Protein AF-A0A3E1P0K5-F1 (afdb_monomer)

Sequence (88 aa):
MTDVIVIYGHEYMYTTFTIIAMNQNQHAAIPETAATKKVHRCPHCKSGTLEDRVPRGFIVKYLLGVFPLRRYICYKCFKKSYIWYKGE

Radius of gyration: 26.03 Å; Cα contacts (8 Å, |Δi|>4): 77; chains: 1; bounding box: 56×48×53 Å

Nearest PDB structures (foldseek):
  4rxj-assembly1_A-2  TM=4.532E-01  e=9.747E+00  Homo sapiens

pLDDT: mean 71.58, std 15.46, range [45.28, 91.56]

Organism: NCBI:txid2291814

Structure (mmCIF, N/CA/C/O backbone):
data_AF-A0A3E1P0K5-F1
#
_entry.id   AF-A0A3E1P0K5-F1
#
loop_
_atom_site.group_PDB
_atom_site.id
_atom_site.type_symbol
_atom_site.label_atom_id
_atom_site.label_alt_id
_atom_site.label_comp_id
_atom_site.label_asym_id
_atom_site.label_entity_id
_atom_site.label_seq_id
_atom_site.pdbx_PDB_ins_code
_atom_site.Cartn_x
_atom_site.Cartn_y
_atom_site.Cartn_z
_atom_site.occupancy
_atom_site.B_iso_or_equiv
_atom_site.auth_seq_id
_atom_site.auth_comp_id
_atom_site.auth_asym_id
_atom_site.auth_atom_id
_atom_site.pdbx_PDB_model_num
ATOM 1 N N . MET A 1 1 ? 37.512 -31.332 38.537 1.00 50.88 1 MET A N 1
ATOM 2 C CA . MET A 1 1 ? 36.625 -30.465 39.335 1.00 50.88 1 MET A CA 1
ATOM 3 C C . MET A 1 1 ? 35.453 -30.137 38.428 1.00 50.88 1 MET A C 1
ATOM 5 O O . MET A 1 1 ? 35.642 -29.414 37.462 1.00 50.88 1 MET A O 1
ATOM 9 N N . THR A 1 2 ? 34.346 -30.856 38.587 1.00 48.94 2 THR A N 1
ATOM 10 C CA . THR A 1 2 ? 33.144 -30.775 37.744 1.00 48.94 2 THR A CA 1
ATOM 11 C C . THR A 1 2 ? 32.067 -30.059 38.543 1.00 48.94 2 THR A C 1
ATOM 13 O O . THR A 1 2 ? 31.696 -30.554 39.605 1.00 48.94 2 THR A O 1
ATOM 16 N N . ASP A 1 3 ? 31.574 -28.927 38.057 1.00 49.78 3 ASP A N 1
ATOM 17 C CA . ASP A 1 3 ? 30.429 -28.250 38.663 1.00 49.78 3 ASP A CA 1
ATOM 18 C C . ASP A 1 3 ? 29.124 -28.800 38.071 1.00 49.78 3 ASP A C 1
ATOM 20 O O . ASP A 1 3 ? 29.004 -28.973 36.858 1.00 49.78 3 ASP A O 1
ATOM 24 N N . VAL A 1 4 ? 28.152 -29.104 38.937 1.00 51.12 4 VAL A N 1
ATOM 25 C CA . VAL A 1 4 ? 26.827 -29.627 38.566 1.00 51.12 4 VAL A CA 1
ATOM 26 C C . VAL A 1 4 ? 25.812 -28.498 38.711 1.00 51.12 4 VAL A C 1
ATOM 28 O O . VAL A 1 4 ? 25.586 -28.019 39.821 1.00 51.12 4 VAL A O 1
ATOM 31 N N . ILE A 1 5 ? 25.179 -28.078 37.613 1.00 60.91 5 ILE A N 1
ATOM 32 C CA . ILE A 1 5 ? 24.066 -27.118 37.649 1.00 60.91 5 ILE A CA 1
ATOM 33 C C . ILE A 1 5 ? 22.803 -27.808 37.133 1.00 60.91 5 ILE A C 1
ATOM 35 O O . ILE A 1 5 ? 22.759 -28.286 36.002 1.00 60.91 5 ILE A O 1
ATOM 39 N N . VAL A 1 6 ? 21.770 -27.848 37.978 1.00 48.06 6 VAL A N 1
ATOM 40 C CA . VAL A 1 6 ? 20.467 -28.460 37.687 1.00 48.06 6 VAL A CA 1
ATOM 41 C C . VAL A 1 6 ? 19.509 -27.384 37.187 1.00 48.06 6 VAL A C 1
ATOM 43 O O . VAL A 1 6 ? 19.155 -26.475 37.936 1.00 48.06 6 VAL A O 1
ATOM 46 N N . ILE A 1 7 ? 19.048 -27.496 35.940 1.00 58.91 7 ILE A N 1
ATOM 47 C CA . ILE A 1 7 ? 17.965 -26.661 35.407 1.00 58.91 7 ILE A CA 1
ATOM 48 C C . ILE A 1 7 ? 16.931 -27.583 34.744 1.00 58.91 7 ILE A C 1
ATOM 50 O O . ILE A 1 7 ? 17.270 -28.343 33.843 1.00 58.91 7 ILE A O 1
ATOM 54 N N . TYR A 1 8 ? 15.679 -27.544 35.214 1.00 55.94 8 TYR A N 1
ATOM 55 C CA . TYR A 1 8 ? 14.525 -28.271 34.650 1.00 55.94 8 TYR A CA 1
ATOM 56 C C . TYR A 1 8 ? 14.708 -29.792 34.426 1.00 55.94 8 TYR A C 1
ATOM 58 O O . TYR A 1 8 ? 14.293 -30.329 33.403 1.00 55.94 8 TYR A O 1
ATOM 66 N N . GLY A 1 9 ? 15.262 -30.504 35.414 1.00 53.47 9 GLY A N 1
ATOM 67 C CA . GLY A 1 9 ? 15.024 -31.946 35.594 1.00 53.47 9 GLY A CA 1
ATOM 68 C C . GLY A 1 9 ? 15.678 -32.910 34.598 1.00 53.47 9 GLY A C 1
ATOM 69 O O . GLY A 1 9 ? 15.233 -34.050 34.507 1.00 53.47 9 GLY A O 1
ATOM 70 N N . HIS A 1 10 ? 16.719 -32.503 33.872 1.00 47.00 10 HIS A N 1
ATOM 71 C CA . HIS A 1 10 ? 17.448 -33.407 32.983 1.00 47.00 10 HIS A CA 1
ATOM 72 C C . HIS A 1 10 ? 18.961 -33.205 33.158 1.00 47.00 10 HIS A C 1
ATOM 74 O O . HIS A 1 10 ? 19.457 -32.080 33.073 1.00 47.00 10 HIS A O 1
ATOM 80 N N . GLU A 1 11 ? 19.682 -34.281 33.482 1.00 48.06 11 GLU A N 1
ATOM 81 C CA . GLU A 1 11 ? 21.132 -34.264 33.703 1.00 48.06 11 GLU A CA 1
ATOM 82 C C . GLU A 1 11 ? 21.861 -34.149 32.360 1.00 48.06 11 GLU A C 1
ATOM 84 O O . GLU A 1 11 ? 21.710 -35.001 31.484 1.00 48.06 11 GLU A O 1
ATOM 89 N N . TYR A 1 12 ? 22.668 -33.102 32.188 1.00 54.75 12 TYR A N 1
ATOM 90 C CA . TYR A 1 12 ? 23.493 -32.923 30.994 1.00 54.75 12 TYR A CA 1
ATOM 91 C C . TYR A 1 12 ? 24.966 -32.805 31.397 1.00 54.75 12 TYR A C 1
ATOM 93 O O . TYR A 1 12 ? 25.368 -31.833 32.035 1.00 54.75 12 TYR A O 1
ATOM 101 N N . MET A 1 13 ? 25.784 -33.789 31.009 1.00 45.28 13 MET A N 1
ATOM 102 C CA . MET A 1 13 ? 27.242 -33.714 31.137 1.00 45.28 13 MET A CA 1
ATOM 103 C C . MET A 1 13 ? 27.798 -32.875 29.981 1.00 45.28 13 MET A C 1
ATOM 105 O O . MET A 1 13 ? 27.786 -33.330 28.839 1.00 45.28 13 MET A O 1
ATOM 109 N N . TYR A 1 14 ? 28.289 -31.662 30.244 1.00 57.12 14 TYR A N 1
ATOM 110 C CA . TYR A 1 14 ? 28.964 -30.846 29.229 1.00 57.12 14 TYR A CA 1
ATOM 111 C C . TYR A 1 14 ? 30.424 -30.601 29.620 1.00 57.12 14 TYR A C 1
ATOM 113 O O . TYR A 1 14 ? 30.737 -30.235 30.751 1.00 57.12 14 TYR A O 1
ATOM 121 N N . THR A 1 15 ? 31.343 -30.839 28.685 1.00 55.38 15 THR A N 1
ATOM 122 C CA . THR A 1 15 ? 32.765 -30.525 28.857 1.00 55.38 15 THR A CA 1
ATOM 123 C C . THR A 1 15 ? 33.007 -29.071 28.448 1.00 55.38 15 THR A C 1
ATOM 125 O O . THR A 1 15 ? 32.321 -28.528 27.585 1.00 55.38 15 THR A O 1
ATOM 128 N N . THR A 1 16 ? 33.993 -28.405 29.047 1.00 53.94 16 THR A N 1
ATOM 129 C CA . THR A 1 16 ? 34.338 -26.992 28.778 1.00 53.94 16 THR A CA 1
ATOM 130 C C . THR A 1 16 ? 34.599 -26.668 27.298 1.00 53.94 16 THR A C 1
ATOM 132 O O . THR A 1 16 ? 34.518 -25.505 26.907 1.00 53.94 16 THR A O 1
ATOM 135 N N . PHE A 1 17 ? 34.829 -27.678 26.452 1.00 51.47 17 PHE A N 1
ATOM 136 C CA . PHE A 1 17 ? 34.988 -27.525 25.006 1.00 51.47 17 PHE A CA 1
ATOM 137 C C . PHE A 1 17 ? 33.730 -27.002 24.289 1.00 51.47 17 PHE A C 1
ATOM 139 O O . PHE A 1 17 ? 33.869 -26.298 23.292 1.00 51.47 17 PHE A O 1
ATOM 146 N N . THR A 1 18 ? 32.512 -27.265 24.780 1.00 51.47 18 THR A N 1
ATOM 147 C CA . THR A 1 18 ? 31.279 -26.824 24.093 1.00 51.47 18 THR A CA 1
ATOM 148 C C . THR A 1 18 ? 30.910 -25.355 24.328 1.00 51.47 18 THR A C 1
ATOM 150 O O . THR A 1 18 ? 30.153 -24.796 23.538 1.00 51.47 18 THR A O 1
ATOM 153 N N . ILE A 1 19 ? 31.457 -24.688 25.354 1.00 52.25 19 ILE A N 1
ATOM 154 C CA . ILE A 1 19 ? 31.163 -23.265 25.638 1.00 52.25 19 ILE A CA 1
ATOM 155 C C . ILE A 1 19 ? 31.805 -22.339 24.583 1.00 52.25 19 IL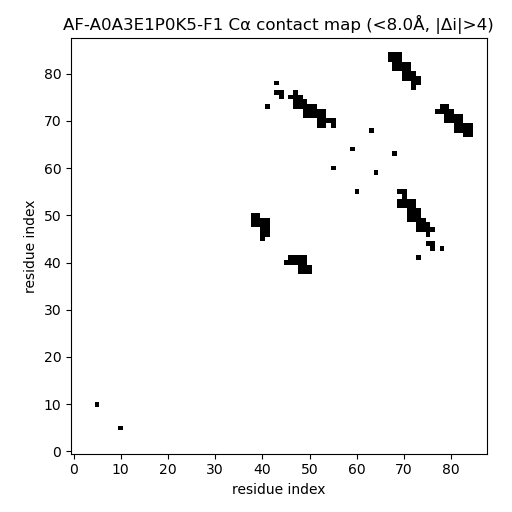E A C 1
ATOM 157 O O . ILE A 1 19 ? 31.237 -21.306 24.234 1.00 52.25 19 ILE A O 1
ATOM 161 N N . ILE A 1 20 ? 32.955 -22.724 24.012 1.00 54.34 20 ILE A N 1
ATOM 162 C CA . ILE A 1 20 ? 33.690 -21.906 23.025 1.00 54.34 20 ILE A CA 1
ATOM 163 C C . ILE A 1 20 ? 32.920 -21.794 21.688 1.00 54.34 20 ILE A C 1
ATOM 165 O O . ILE A 1 20 ? 33.146 -20.862 20.921 1.00 54.34 20 ILE A O 1
ATOM 169 N N . ALA A 1 21 ? 31.951 -22.678 21.423 1.00 53.59 21 ALA A N 1
ATOM 170 C CA . ALA A 1 21 ? 31.187 -22.692 20.174 1.00 53.59 21 ALA A CA 1
ATOM 171 C C . ALA A 1 21 ? 30.027 -21.672 20.101 1.00 53.59 21 ALA A C 1
ATOM 173 O O . ALA A 1 21 ? 29.425 -21.528 19.041 1.00 53.59 21 ALA A O 1
ATOM 174 N N . MET A 1 22 ? 29.688 -20.957 21.184 1.00 56.41 22 MET A N 1
ATOM 175 C CA . MET A 1 22 ? 28.510 -20.064 21.203 1.00 56.41 22 MET A CA 1
ATOM 176 C C . MET A 1 22 ? 28.797 -18.597 20.829 1.00 56.41 22 MET A C 1
ATOM 178 O O . MET A 1 22 ? 27.908 -17.755 20.933 1.00 56.41 22 MET A O 1
ATOM 182 N N . ASN A 1 23 ? 30.001 -18.268 20.347 1.00 66.44 23 ASN A N 1
ATOM 183 C CA . ASN A 1 23 ? 30.346 -16.912 19.898 1.00 66.44 23 ASN A CA 1
ATOM 184 C C . ASN A 1 23 ? 30.312 -16.770 18.367 1.00 66.44 23 ASN A C 1
ATOM 186 O O . ASN A 1 23 ? 31.341 -16.600 17.716 1.00 66.44 23 ASN A O 1
ATOM 190 N N . GLN A 1 24 ? 29.110 -16.808 17.790 1.00 61.53 24 GLN A N 1
ATOM 191 C CA . GLN A 1 24 ? 28.904 -16.380 16.407 1.00 61.53 24 GLN A CA 1
ATOM 192 C C . GLN A 1 24 ? 27.626 -15.534 16.292 1.00 61.53 24 GLN A C 1
ATOM 194 O O . GLN A 1 24 ? 26.532 -16.028 16.040 1.00 61.53 24 GLN A O 1
ATOM 199 N N . ASN A 1 25 ? 27.800 -14.233 16.535 1.00 63.97 25 ASN A N 1
ATOM 200 C CA . ASN A 1 25 ? 27.143 -13.098 15.876 1.00 63.97 25 ASN A CA 1
ATOM 201 C C . ASN A 1 25 ? 25.814 -13.384 15.148 1.00 63.97 25 ASN A C 1
ATOM 203 O O . ASN A 1 25 ? 25.786 -13.604 13.936 1.00 63.97 25 ASN A O 1
ATOM 207 N N . GLN A 1 26 ? 24.698 -13.258 15.866 1.00 60.91 26 GLN A N 1
ATOM 208 C CA 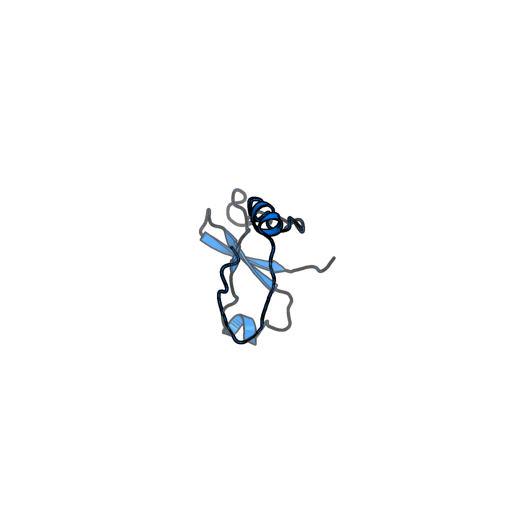. GLN A 1 26 ? 23.364 -13.155 15.275 1.00 60.91 26 GLN A CA 1
ATOM 209 C C . GLN A 1 26 ? 23.143 -11.740 14.709 1.00 60.91 26 GLN A C 1
ATOM 211 O O . GLN A 1 26 ? 22.445 -10.923 15.304 1.00 60.91 26 GLN A O 1
ATOM 216 N N . HIS A 1 27 ? 23.717 -11.434 13.543 1.00 56.47 27 HIS A N 1
ATOM 217 C CA . HIS A 1 27 ? 23.137 -10.400 12.685 1.00 56.47 27 HIS A CA 1
ATOM 218 C C . HIS A 1 27 ? 22.036 -11.069 11.871 1.00 56.47 27 HIS A C 1
ATOM 220 O O . HIS A 1 27 ? 22.301 -11.863 10.971 1.00 56.47 27 HIS A O 1
ATOM 226 N N . ALA A 1 28 ? 20.793 -10.784 12.248 1.00 53.31 28 ALA A N 1
ATOM 227 C CA . ALA A 1 28 ? 19.601 -11.199 11.534 1.00 53.31 28 ALA A CA 1
ATOM 228 C C . ALA A 1 28 ? 19.630 -10.658 10.094 1.00 53.31 28 ALA A C 1
ATOM 230 O O . ALA A 1 28 ? 19.187 -9.543 9.825 1.00 53.31 28 ALA A O 1
ATOM 231 N N . ALA A 1 29 ? 20.140 -11.455 9.156 1.00 56.00 29 ALA A N 1
ATOM 232 C CA . ALA A 1 29 ? 19.834 -11.282 7.748 1.00 56.00 29 ALA A CA 1
ATOM 233 C C . ALA A 1 29 ? 18.401 -11.786 7.540 1.00 56.00 29 ALA A C 1
ATOM 235 O O . ALA A 1 29 ? 18.128 -12.985 7.496 1.00 56.00 29 ALA A O 1
ATOM 236 N N . ILE A 1 30 ? 17.472 -10.834 7.504 1.00 60.31 30 ILE A N 1
ATOM 237 C CA . ILE A 1 30 ? 16.094 -11.019 7.052 1.00 60.31 30 ILE A CA 1
ATOM 238 C C . ILE A 1 30 ? 16.172 -11.751 5.703 1.00 60.31 30 ILE A C 1
ATOM 240 O O . ILE A 1 30 ? 16.927 -11.290 4.845 1.00 60.31 30 ILE A O 1
ATOM 244 N N . PRO A 1 31 ? 15.456 -12.874 5.489 1.00 52.78 31 PRO A N 1
ATOM 245 C CA . PRO A 1 31 ? 15.485 -13.565 4.211 1.00 52.78 31 PRO A CA 1
ATOM 246 C C . PRO A 1 31 ? 15.023 -12.591 3.133 1.00 52.78 31 PRO A C 1
ATOM 248 O O . PRO A 1 31 ? 13.850 -12.222 3.046 1.00 52.78 31 PRO A O 1
ATOM 251 N N . GLU A 1 32 ? 15.976 -12.161 2.315 1.00 60.28 32 GLU A N 1
ATOM 252 C CA . GLU A 1 32 ? 15.762 -11.328 1.147 1.00 60.28 32 GLU A CA 1
ATOM 253 C C . GLU A 1 32 ? 15.160 -12.196 0.035 1.00 60.28 32 GLU A C 1
ATOM 255 O O . GLU A 1 32 ? 15.654 -12.276 -1.082 1.00 60.28 32 GLU A O 1
ATOM 260 N N . THR A 1 33 ? 14.024 -12.846 0.301 1.00 53.47 33 THR A N 1
ATOM 261 C CA . THR A 1 33 ? 13.069 -13.107 -0.772 1.00 53.47 33 THR A CA 1
ATOM 262 C C . THR A 1 33 ? 12.394 -11.775 -1.057 1.00 53.47 33 THR A C 1
ATOM 264 O O . THR A 1 33 ? 11.232 -11.547 -0.708 1.00 53.47 33 THR A O 1
ATOM 267 N N . ALA A 1 34 ? 13.164 -10.860 -1.651 1.00 54.53 34 ALA A N 1
ATOM 268 C CA . ALA A 1 34 ? 12.671 -9.677 -2.321 1.00 54.53 34 ALA A CA 1
ATOM 269 C C . ALA A 1 34 ? 11.849 -10.158 -3.519 1.00 54.53 34 ALA A C 1
ATOM 271 O O . ALA A 1 34 ? 12.267 -10.088 -4.670 1.00 54.53 34 ALA A O 1
ATOM 272 N N . ALA A 1 35 ? 10.649 -10.675 -3.236 1.00 53.38 35 ALA A N 1
ATOM 273 C CA . ALA A 1 35 ? 9.563 -10.658 -4.187 1.00 53.38 35 ALA A CA 1
ATOM 274 C C . ALA A 1 35 ? 9.504 -9.211 -4.657 1.00 53.38 35 ALA A C 1
ATOM 276 O O . ALA A 1 35 ? 9.176 -8.326 -3.863 1.00 53.38 35 ALA A O 1
ATOM 277 N N . THR A 1 36 ? 9.942 -8.972 -5.890 1.00 54.19 36 THR A N 1
ATOM 278 C CA . THR A 1 36 ? 10.031 -7.663 -6.523 1.00 54.19 36 THR A CA 1
ATOM 279 C C . THR A 1 36 ? 8.668 -7.001 -6.396 1.00 54.19 36 THR A C 1
ATOM 281 O O . THR A 1 36 ? 7.747 -7.236 -7.180 1.00 54.19 36 THR A O 1
ATOM 284 N N . LYS A 1 37 ? 8.481 -6.213 -5.330 1.00 62.38 37 LYS A N 1
ATOM 285 C CA . LYS A 1 37 ? 7.239 -5.486 -5.105 1.00 62.38 37 LYS A CA 1
ATOM 286 C C . LYS A 1 37 ? 7.155 -4.523 -6.273 1.00 62.38 37 LYS A C 1
ATOM 288 O O . LYS A 1 37 ? 7.958 -3.600 -6.353 1.00 62.38 37 LYS A O 1
ATOM 293 N N . LYS A 1 38 ? 6.223 -4.767 -7.200 1.00 70.69 38 LYS A N 1
ATOM 294 C CA . LYS A 1 38 ? 5.941 -3.856 -8.312 1.00 70.69 38 LYS A CA 1
ATOM 295 C C . LYS A 1 38 ? 5.645 -2.486 -7.687 1.00 70.69 38 LYS A C 1
ATOM 297 O O . LYS A 1 38 ? 4.586 -2.285 -7.096 1.00 70.69 38 LYS A O 1
ATOM 302 N N . VAL A 1 39 ? 6.621 -1.577 -7.729 1.00 74.81 39 VAL A N 1
ATOM 303 C CA . VAL A 1 39 ? 6.491 -0.249 -7.129 1.00 74.81 39 VAL A CA 1
ATOM 304 C C . VAL A 1 39 ? 5.554 0.549 -8.021 1.00 74.81 39 VAL A C 1
ATOM 306 O O . VAL A 1 39 ? 5.899 0.937 -9.138 1.00 74.81 39 VAL A O 1
ATOM 309 N N . HIS A 1 40 ? 4.333 0.769 -7.548 1.00 81.88 40 HIS A N 1
ATOM 310 C CA . HIS A 1 40 ? 3.346 1.522 -8.303 1.00 81.88 40 HIS A CA 1
ATOM 311 C C . HIS A 1 40 ? 3.605 3.023 -8.142 1.00 81.88 40 HIS A C 1
ATOM 313 O O . HIS A 1 40 ? 3.702 3.539 -7.027 1.00 81.88 40 HIS A O 1
ATOM 319 N N . ARG A 1 41 ? 3.704 3.752 -9.259 1.00 87.12 41 ARG A N 1
ATOM 320 C CA . ARG A 1 41 ? 3.760 5.221 -9.234 1.00 87.12 41 ARG A CA 1
ATOM 321 C C . ARG A 1 41 ? 2.387 5.790 -8.889 1.00 87.12 41 ARG A C 1
ATOM 323 O O . ARG A 1 41 ? 1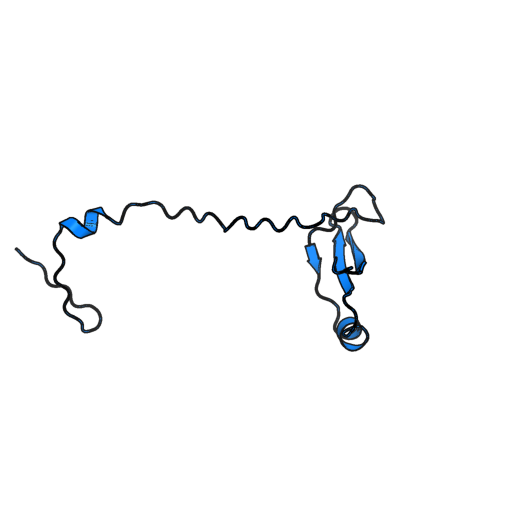.361 5.285 -9.340 1.00 87.12 41 ARG A O 1
ATOM 330 N N . CYS A 1 42 ? 2.368 6.863 -8.105 1.00 87.94 42 CYS A N 1
ATOM 331 C CA . CYS A 1 42 ? 1.128 7.514 -7.709 1.00 87.94 42 CYS A CA 1
ATOM 332 C C . CYS A 1 42 ? 0.453 8.195 -8.907 1.00 87.94 42 CYS A C 1
ATOM 334 O O . CYS A 1 42 ? 1.066 9.078 -9.510 1.00 87.94 42 CYS A O 1
ATOM 336 N N . PRO A 1 43 ? -0.817 7.877 -9.226 1.00 86.81 43 PRO A N 1
ATOM 337 C CA . PRO A 1 43 ? -1.529 8.521 -10.331 1.00 86.81 43 PRO A CA 1
ATOM 338 C C . PRO A 1 43 ? -1.823 10.003 -10.059 1.00 86.81 43 PRO A C 1
ATOM 340 O O . PRO A 1 43 ? -2.032 10.767 -10.994 1.00 86.81 43 PRO A O 1
ATOM 343 N N . HIS A 1 44 ? -1.823 10.422 -8.788 1.00 88.25 44 HIS A N 1
ATOM 344 C CA . HIS A 1 44 ? -2.161 11.791 -8.402 1.00 88.25 44 HIS A CA 1
ATOM 345 C C . HIS A 1 44 ? -0.979 12.753 -8.526 1.00 88.25 44 HIS A C 1
ATOM 347 O O . HIS A 1 44 ? -1.114 13.805 -9.136 1.00 88.25 44 HIS A O 1
ATOM 353 N N . CYS A 1 45 ? 0.171 12.411 -7.940 1.00 88.81 45 CYS A N 1
ATOM 354 C CA . CYS A 1 45 ? 1.334 13.301 -7.921 1.00 88.81 45 CYS A CA 1
ATOM 355 C C . CYS A 1 45 ? 2.434 12.906 -8.910 1.00 88.81 45 CYS A C 1
ATOM 357 O O . CYS A 1 45 ? 3.366 13.685 -9.087 1.00 88.81 45 CYS A O 1
ATOM 359 N N . LYS A 1 46 ? 2.368 11.703 -9.510 1.00 86.69 46 LYS A N 1
ATOM 360 C CA . LYS A 1 46 ? 3.342 11.105 -10.455 1.00 86.69 46 LYS A CA 1
ATOM 361 C C . LYS A 1 46 ? 4.797 11.004 -9.965 1.00 86.69 46 LYS A C 1
ATOM 363 O O . LYS A 1 46 ? 5.609 10.341 -10.597 1.00 86.69 46 LYS A O 1
ATOM 368 N N . SER A 1 47 ? 5.108 11.613 -8.827 1.00 87.69 47 SER A N 1
ATOM 369 C CA . SER A 1 47 ? 6.434 11.772 -8.232 1.00 87.69 47 SER A CA 1
ATOM 370 C C . SER A 1 47 ? 6.619 10.956 -6.952 1.00 87.69 47 SER A C 1
ATOM 372 O O . SER A 1 47 ? 7.730 10.888 -6.428 1.00 87.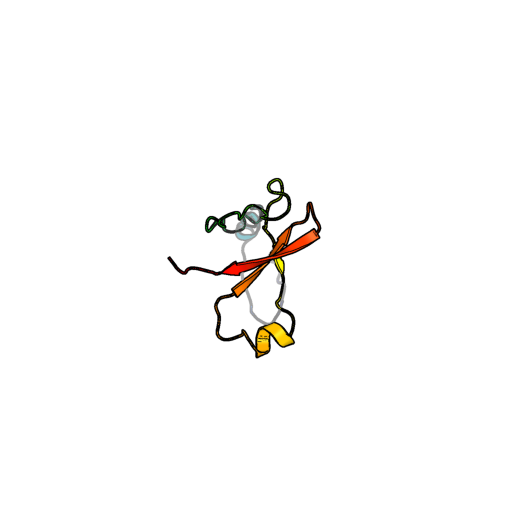69 47 SER A O 1
ATOM 374 N N . GLY A 1 48 ? 5.533 10.402 -6.409 1.00 85.75 48 GLY A N 1
ATOM 375 C CA . GLY A 1 48 ? 5.531 9.546 -5.228 1.00 85.75 48 GLY A CA 1
ATOM 376 C C . GLY A 1 48 ? 5.233 8.093 -5.573 1.00 85.75 48 GLY A C 1
ATOM 377 O O . GLY A 1 48 ? 4.634 7.790 -6.609 1.00 85.75 48 GLY A O 1
ATOM 378 N N . THR A 1 49 ? 5.626 7.206 -4.672 1.00 86.69 49 THR A N 1
ATOM 379 C CA . THR A 1 49 ? 5.463 5.754 -4.762 1.00 86.69 49 THR A CA 1
ATOM 380 C C . THR A 1 49 ? 4.332 5.275 -3.846 1.00 86.69 49 THR A C 1
ATOM 382 O O . THR A 1 49 ? 4.041 5.881 -2.810 1.00 86.69 49 THR A O 1
ATOM 385 N N . LEU A 1 50 ? 3.619 4.234 -4.283 1.00 85.88 50 LEU A N 1
ATOM 386 C CA . LEU A 1 50 ? 2.578 3.526 -3.530 1.00 85.88 50 LEU A CA 1
ATOM 387 C C . LEU A 1 50 ? 3.190 2.231 -2.998 1.00 85.88 50 LEU A C 1
ATOM 389 O O . LEU A 1 50 ? 3.064 1.175 -3.615 1.00 85.88 50 LEU A O 1
ATOM 393 N N . GLU A 1 51 ? 3.901 2.336 -1.882 1.00 78.81 51 GLU A N 1
ATOM 394 C CA . GLU A 1 51 ? 4.658 1.214 -1.308 1.00 78.81 51 GLU A CA 1
ATOM 395 C C . GLU A 1 51 ? 3.876 0.515 -0.200 1.00 78.81 51 GLU A C 1
ATOM 397 O O . GLU A 1 51 ? 3.884 -0.716 -0.106 1.00 78.81 51 GLU A O 1
ATOM 402 N N . ASP A 1 52 ? 3.147 1.298 0.598 1.00 83.00 52 ASP A N 1
ATOM 403 C CA . ASP A 1 52 ? 2.470 0.791 1.781 1.00 83.00 52 ASP A CA 1
ATOM 404 C C . ASP A 1 52 ? 1.019 0.392 1.498 1.00 83.00 52 ASP A C 1
ATOM 406 O O . ASP A 1 52 ? 0.230 1.128 0.882 1.00 83.00 52 ASP A O 1
ATOM 410 N N . ARG A 1 53 ? 0.680 -0.825 1.934 1.00 84.12 53 ARG A N 1
ATOM 411 C CA . ARG A 1 53 ? -0.641 -1.422 1.763 1.00 84.12 53 ARG A CA 1
ATOM 412 C C . ARG A 1 53 ? -1.495 -1.081 2.974 1.00 84.12 53 ARG A C 1
ATOM 414 O O . ARG A 1 53 ? -1.313 -1.631 4.054 1.00 84.12 53 ARG A O 1
ATOM 421 N N . VAL A 1 54 ? -2.533 -0.291 2.741 1.00 86.94 54 VAL A N 1
ATOM 422 C CA . VAL A 1 54 ? -3.458 0.129 3.794 1.00 86.94 54 VAL A CA 1
ATOM 423 C C . VAL A 1 54 ? -4.637 -0.844 3.881 1.00 86.94 54 VAL A C 1
ATOM 425 O O . VAL A 1 54 ? -5.170 -1.259 2.840 1.00 86.94 54 VAL A O 1
ATOM 428 N N . PRO A 1 55 ? -5.108 -1.201 5.092 1.00 83.56 55 PRO A N 1
ATOM 429 C CA . PRO A 1 55 ? -6.317 -1.994 5.246 1.00 83.56 55 PRO A CA 1
ATOM 430 C C . PRO A 1 55 ? -7.529 -1.323 4.581 1.00 83.56 55 PRO A C 1
ATOM 432 O O . PRO A 1 55 ? -7.692 -0.098 4.548 1.00 83.56 55 PRO A O 1
ATOM 435 N N . ARG A 1 56 ? -8.404 -2.158 4.016 1.00 83.62 56 ARG A N 1
ATOM 436 C CA . ARG A 1 56 ? -9.699 -1.720 3.482 1.00 83.62 56 ARG A CA 1
ATOM 437 C C . ARG A 1 56 ? -10.616 -1.373 4.657 1.00 83.62 56 ARG A C 1
ATOM 439 O O . ARG A 1 56 ? -10.597 -2.069 5.667 1.00 83.62 56 ARG A O 1
ATOM 446 N N . GLY A 1 57 ? -11.428 -0.325 4.511 1.00 84.00 57 GLY A N 1
ATOM 447 C CA . GLY A 1 57 ? -12.482 -0.040 5.489 1.00 84.00 57 GLY A CA 1
ATOM 448 C C . GLY A 1 57 ? -13.515 -1.172 5.520 1.00 84.00 57 GLY A C 1
ATOM 449 O O . GLY A 1 57 ? -13.705 -1.846 4.505 1.00 84.00 57 GLY A O 1
ATOM 450 N N . PHE A 1 58 ? -14.184 -1.367 6.659 1.00 82.81 58 PHE A N 1
ATOM 451 C CA . PHE A 1 58 ? -15.136 -2.466 6.881 1.00 82.81 58 PHE A CA 1
ATOM 452 C C . PHE A 1 58 ? -16.212 -2.567 5.789 1.00 82.81 58 PHE A C 1
ATOM 454 O O . PHE A 1 58 ? -16.436 -3.647 5.252 1.00 82.81 58 PHE A O 1
ATOM 461 N N . ILE A 1 59 ? -16.783 -1.432 5.376 1.00 82.69 59 ILE A N 1
ATOM 462 C CA . ILE A 1 59 ? -17.813 -1.365 4.326 1.00 82.69 59 ILE A CA 1
ATOM 463 C C . ILE A 1 59 ? -17.277 -1.886 2.985 1.00 82.69 59 ILE A C 1
ATOM 465 O O . ILE A 1 59 ? -17.891 -2.733 2.341 1.00 82.69 59 ILE A O 1
ATOM 469 N N . VAL A 1 60 ? -16.088 -1.429 2.581 1.00 81.56 60 VAL A N 1
ATOM 470 C CA . VAL A 1 60 ? -15.447 -1.849 1.322 1.00 81.56 60 VAL A CA 1
ATOM 471 C C . VAL A 1 60 ? -15.065 -3.327 1.379 1.00 81.56 60 VAL A C 1
ATOM 473 O O . VAL A 1 60 ? -15.167 -4.023 0.378 1.00 81.56 60 VAL A O 1
ATOM 476 N N . LYS A 1 61 ? -14.642 -3.832 2.543 1.00 81.44 61 LYS A N 1
ATOM 477 C CA . LYS A 1 61 ? -14.351 -5.259 2.724 1.00 81.44 61 LYS A CA 1
ATOM 478 C C . LYS A 1 61 ? -15.613 -6.118 2.598 1.00 81.44 61 LYS A C 1
ATOM 480 O O . LYS A 1 61 ? -15.513 -7.205 2.047 1.00 81.44 61 LYS A O 1
ATOM 485 N N . TYR A 1 62 ? -16.758 -5.650 3.089 1.00 84.50 62 TYR A N 1
ATOM 486 C CA . TYR A 1 62 ? -18.017 -6.394 3.027 1.00 84.50 62 TYR A CA 1
ATOM 487 C C . TYR A 1 62 ? -18.617 -6.394 1.613 1.00 84.50 62 TYR A C 1
ATOM 489 O O . TYR A 1 62 ? -18.941 -7.451 1.088 1.00 84.50 62 TYR A O 1
ATOM 497 N N . LEU A 1 63 ? -18.674 -5.230 0.953 1.00 84.75 63 LEU A N 1
ATOM 498 C CA . LEU A 1 63 ? -19.272 -5.099 -0.384 1.00 84.75 63 LEU A CA 1
ATOM 499 C C . LEU A 1 63 ? -18.353 -5.575 -1.518 1.00 84.75 63 LEU A C 1
ATOM 501 O O . LEU A 1 63 ? -18.806 -6.185 -2.478 1.00 84.75 63 LEU A O 1
ATOM 505 N N . LEU A 1 64 ? -17.051 -5.293 -1.422 1.00 82.94 64 LEU A N 1
ATOM 506 C CA . LEU A 1 64 ? -16.053 -5.587 -2.462 1.00 82.94 64 LEU A CA 1
ATOM 507 C C . LEU A 1 64 ? -15.058 -6.662 -1.998 1.00 82.94 64 LEU A C 1
ATOM 509 O O . LEU A 1 64 ? -13.927 -6.729 -2.484 1.00 82.94 64 LEU A O 1
ATOM 513 N N . GLY A 1 65 ? -15.467 -7.500 -1.040 1.00 78.38 65 GLY A N 1
ATOM 514 C CA . GLY A 1 65 ? -14.641 -8.571 -0.478 1.00 78.38 65 GLY A CA 1
ATOM 515 C C . GLY A 1 65 ? -14.249 -9.635 -1.498 1.00 78.38 65 GLY A C 1
ATOM 516 O O . GLY A 1 65 ? -13.131 -10.142 -1.438 1.00 78.38 65 GLY A O 1
ATOM 517 N N . VAL A 1 66 ? -15.135 -9.897 -2.463 1.00 80.94 66 VAL A N 1
ATOM 518 C CA . VAL A 1 66 ? -14.940 -10.869 -3.553 1.00 80.94 66 VAL A CA 1
AT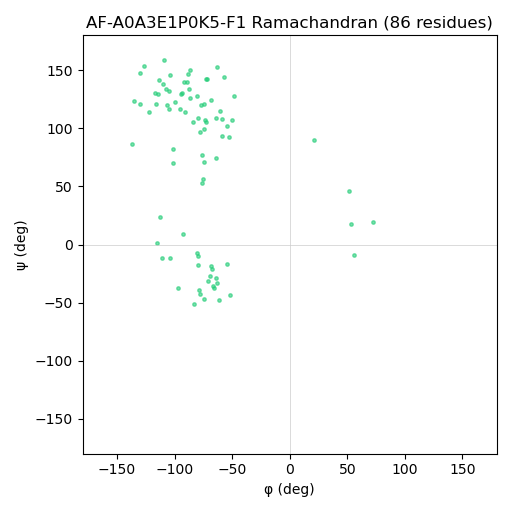OM 519 C C . VAL A 1 66 ? -13.869 -10.407 -4.546 1.00 80.94 66 VAL A C 1
ATOM 521 O O . VAL A 1 66 ? -13.197 -11.220 -5.171 1.00 80.94 66 VAL A O 1
ATOM 524 N N . PHE A 1 67 ? -13.656 -9.097 -4.677 1.00 81.25 67 PHE A N 1
ATOM 525 C CA . PHE A 1 67 ? -12.740 -8.562 -5.674 1.00 81.25 67 PHE A CA 1
ATOM 526 C C . PHE A 1 67 ? -11.299 -8.451 -5.136 1.00 81.25 67 PHE A C 1
ATOM 528 O O . PHE A 1 67 ? -11.082 -7.980 -4.006 1.00 81.25 67 PHE A O 1
ATOM 535 N N . PRO A 1 68 ? -10.280 -8.789 -5.957 1.00 79.31 68 PRO A N 1
ATOM 536 C CA . PRO A 1 68 ? -8.862 -8.681 -5.608 1.00 79.31 68 PRO A CA 1
ATOM 537 C C . PRO A 1 68 ? -8.358 -7.221 -5.660 1.00 79.31 68 PRO A C 1
ATOM 539 O O . PRO A 1 68 ? -7.356 -6.8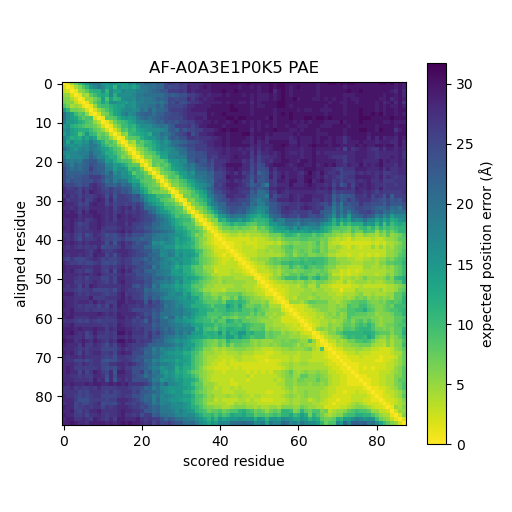88 -6.293 1.00 79.31 68 PRO A O 1
ATOM 542 N N . LEU A 1 69 ? -9.056 -6.319 -4.967 1.00 85.31 69 LEU A N 1
ATOM 543 C CA . LEU A 1 69 ? -8.702 -4.907 -4.831 1.00 85.31 69 LEU A CA 1
ATOM 544 C C . LEU A 1 69 ? -7.739 -4.704 -3.661 1.00 85.31 69 LEU A C 1
ATOM 546 O O . LEU A 1 69 ? -8.033 -5.051 -2.511 1.00 85.31 69 LEU A O 1
ATOM 550 N N . ARG A 1 70 ? -6.601 -4.066 -3.934 1.00 86.69 70 ARG A N 1
ATOM 551 C CA . ARG A 1 70 ? -5.636 -3.644 -2.913 1.00 86.69 70 ARG A CA 1
ATOM 552 C C . ARG A 1 70 ? -5.651 -2.122 -2.808 1.00 86.69 70 ARG A C 1
ATOM 554 O O . ARG A 1 70 ? -5.737 -1.427 -3.817 1.00 86.69 70 ARG A O 1
ATOM 561 N N . ARG A 1 71 ? -5.599 -1.599 -1.583 1.00 89.75 71 ARG A N 1
ATOM 562 C CA . ARG A 1 71 ? -5.554 -0.159 -1.317 1.00 89.75 71 ARG A CA 1
ATOM 563 C C . ARG A 1 71 ? -4.142 0.224 -0.902 1.00 89.75 71 ARG A C 1
ATOM 565 O O . ARG A 1 71 ? -3.574 -0.419 -0.024 1.00 89.75 71 ARG A O 1
ATOM 572 N N . TYR A 1 72 ? -3.621 1.279 -1.507 1.00 90.12 72 TYR A N 1
ATOM 573 C CA . TYR A 1 72 ? -2.295 1.808 -1.216 1.00 90.12 72 TYR A CA 1
ATOM 574 C C . TYR A 1 72 ? -2.379 3.297 -0.896 1.00 90.12 72 TYR A C 1
ATOM 576 O O . TYR A 1 72 ? -3.301 3.988 -1.350 1.00 90.12 72 TYR A O 1
ATOM 584 N N . ILE A 1 73 ? -1.424 3.785 -0.110 1.00 89.38 73 ILE A N 1
ATOM 585 C CA . ILE A 1 73 ? -1.273 5.204 0.218 1.00 89.38 73 ILE A CA 1
ATOM 586 C C . ILE A 1 73 ? 0.014 5.752 -0.388 1.00 89.38 73 ILE A C 1
ATOM 588 O O . ILE A 1 73 ? 1.040 5.080 -0.419 1.00 89.38 73 ILE A O 1
ATOM 592 N N . CYS A 1 74 ? -0.052 6.986 -0.880 1.00 91.12 74 CYS A N 1
ATOM 593 C CA . CYS A 1 74 ? 1.130 7.737 -1.267 1.00 91.12 74 CYS A CA 1
ATOM 594 C C . CYS A 1 74 ? 1.509 8.712 -0.151 1.00 91.12 74 CYS A C 1
ATOM 596 O O . CYS A 1 74 ? 0.711 9.589 0.173 1.00 91.12 74 CYS A O 1
ATOM 598 N N . TYR A 1 75 ? 2.730 8.630 0.376 1.00 88.62 75 TYR A N 1
ATOM 599 C CA . TYR A 1 75 ? 3.198 9.529 1.442 1.00 88.62 75 TYR A CA 1
ATOM 600 C C . TYR A 1 75 ? 3.640 10.915 0.958 1.00 88.62 75 T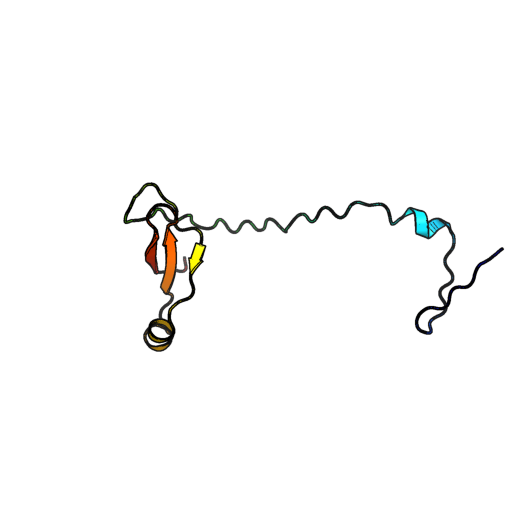YR A C 1
ATOM 602 O O . TYR A 1 75 ? 3.816 11.810 1.772 1.00 88.62 75 TYR A O 1
ATOM 610 N N . LYS A 1 76 ? 3.767 11.138 -0.359 1.00 90.62 76 LYS A N 1
ATOM 611 C CA . LYS A 1 76 ? 4.026 12.489 -0.892 1.00 90.62 76 LYS A CA 1
ATOM 612 C C . LYS A 1 76 ? 2.782 13.367 -0.924 1.00 90.62 76 LYS A C 1
ATOM 614 O O . LYS A 1 76 ? 2.859 14.552 -0.637 1.00 90.62 76 LYS A O 1
ATOM 619 N N . CYS A 1 77 ? 1.647 12.808 -1.342 1.00 91.56 77 CYS A N 1
ATOM 620 C CA . CYS A 1 77 ? 0.407 13.569 -1.520 1.00 91.56 77 CYS A CA 1
ATOM 621 C C . CYS A 1 77 ? -0.715 13.138 -0.568 1.00 91.56 77 CYS A C 1
ATOM 623 O O . CYS A 1 77 ? -1.832 13.630 -0.698 1.00 91.56 77 CYS A O 1
ATOM 625 N N . PHE A 1 78 ? -0.451 12.172 0.320 1.00 89.81 78 PHE A N 1
ATOM 626 C CA . PHE A 1 78 ? -1.386 11.590 1.295 1.00 89.81 78 PHE A CA 1
ATOM 627 C C . PHE A 1 78 ? -2.710 11.073 0.707 1.00 89.81 78 PHE A C 1
ATOM 629 O O . PHE A 1 78 ? -3.682 10.819 1.422 1.00 89.81 78 PHE A O 1
ATOM 636 N N . LYS A 1 79 ? -2.757 10.862 -0.614 1.00 89.62 79 LYS A N 1
ATOM 637 C CA . LYS A 1 79 ? -3.920 10.302 -1.307 1.00 89.62 79 LYS A CA 1
ATOM 638 C C . LYS A 1 79 ? -3.835 8.780 -1.329 1.00 89.62 79 LYS A C 1
ATOM 640 O O . LYS A 1 79 ? -2.754 8.192 -1.388 1.00 89.62 79 LYS A O 1
ATOM 645 N N . LYS A 1 80 ? -5.010 8.156 -1.272 1.00 89.19 80 LYS A N 1
ATOM 646 C CA . LYS A 1 80 ? -5.192 6.704 -1.264 1.00 89.19 80 LYS A CA 1
ATOM 647 C C . LYS A 1 80 ? -5.758 6.287 -2.614 1.00 89.19 80 LYS A C 1
ATOM 649 O O . LYS A 1 80 ? -6.741 6.878 -3.054 1.00 89.19 80 LYS A O 1
ATOM 654 N N . SER A 1 81 ? -5.201 5.247 -3.218 1.00 87.56 81 SER A N 1
ATOM 655 C CA . SER A 1 81 ? -5.673 4.728 -4.504 1.00 87.56 81 SER A CA 1
ATOM 656 C C . SER A 1 81 ? -5.888 3.220 -4.422 1.00 87.56 81 SER A C 1
ATOM 658 O O . SER A 1 81 ? -5.209 2.517 -3.669 1.00 87.56 81 SER A O 1
ATOM 660 N N . TYR A 1 82 ? -6.868 2.729 -5.176 1.00 87.31 82 TYR A N 1
ATOM 661 C CA . TYR A 1 82 ? -7.118 1.302 -5.324 1.00 87.31 82 TYR A CA 1
ATOM 662 C C . TYR A 1 82 ? -6.409 0.805 -6.574 1.00 87.31 82 TYR A C 1
ATOM 664 O O . TYR A 1 82 ? -6.554 1.389 -7.645 1.00 87.31 82 TYR A O 1
ATOM 672 N N . ILE A 1 83 ? -5.644 -0.267 -6.422 1.00 86.62 83 ILE A N 1
ATOM 673 C CA . ILE A 1 83 ? -4.967 -0.943 -7.519 1.00 86.62 83 ILE A CA 1
ATOM 674 C C . ILE A 1 83 ? -5.591 -2.323 -7.648 1.00 86.62 83 ILE A C 1
ATOM 676 O O . ILE A 1 83 ? -5.749 -3.057 -6.665 1.00 86.62 83 ILE A O 1
ATOM 680 N N . TRP A 1 84 ? -5.974 -2.649 -8.875 1.00 84.62 84 TRP A N 1
ATOM 681 C CA . TRP A 1 84 ? -6.478 -3.965 -9.217 1.00 84.62 84 TRP A CA 1
ATOM 682 C C . TRP A 1 84 ? -5.299 -4.925 -9.311 1.00 84.62 84 TRP A C 1
ATOM 684 O O . TRP A 1 84 ? -4.372 -4.700 -10.091 1.00 84.62 84 TRP A O 1
ATOM 694 N N . TYR A 1 85 ? -5.304 -5.972 -8.491 1.00 76.62 85 TYR A N 1
ATOM 695 C CA . TYR A 1 85 ? -4.284 -7.001 -8.591 1.00 76.62 85 TYR A CA 1
ATOM 696 C C . TYR A 1 85 ? -4.642 -7.909 -9.768 1.00 76.62 85 TYR A C 1
ATOM 698 O O . TYR A 1 85 ? -5.476 -8.801 -9.630 1.00 76.62 85 TYR A O 1
ATOM 706 N N . LYS A 1 86 ? -4.041 -7.654 -10.935 1.00 71.50 86 LYS A N 1
ATOM 707 C CA . LYS A 1 86 ? -3.995 -8.657 -11.998 1.00 71.50 86 LYS A CA 1
ATOM 708 C C . LYS A 1 86 ? -2.988 -9.712 -11.546 1.00 71.50 86 LYS A C 1
ATOM 710 O O . LYS A 1 86 ? -1.797 -9.416 -11.475 1.00 71.50 86 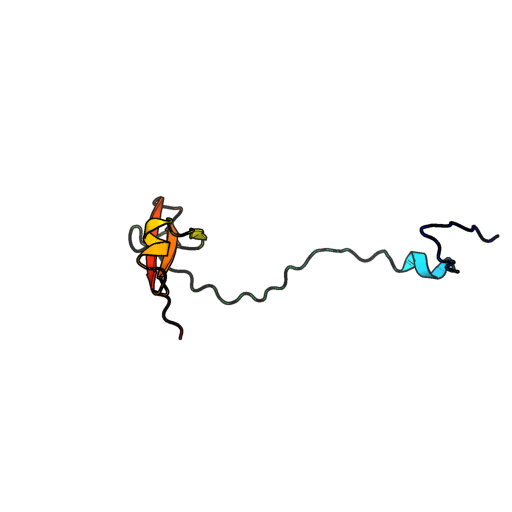LYS A O 1
ATOM 715 N N . GLY A 1 87 ? -3.494 -10.867 -11.115 1.00 64.56 87 GLY A N 1
ATOM 716 C CA . GLY A 1 87 ? -2.671 -12.067 -11.009 1.00 64.56 87 GLY A CA 1
ATOM 717 C C . GLY A 1 87 ? -2.167 -12.359 -12.414 1.00 64.56 87 GLY A C 1
ATOM 718 O O . GLY A 1 87 ? -2.980 -12.503 -13.323 1.00 64.56 87 GLY A O 1
ATOM 719 N N . GLU A 1 88 ? -0.859 -12.256 -12.582 1.00 56.06 88 GLU A N 1
ATOM 720 C CA . GLU A 1 88 ? -0.150 -12.591 -13.814 1.00 56.06 88 GLU A CA 1
ATOM 721 C C . GLU A 1 88 ? 0.117 -14.094 -13.819 1.00 56.06 88 GLU A C 1
ATOM 723 O O . GLU A 1 88 ? 0.417 -14.617 -12.716 1.00 56.06 88 GLU A O 1
#

Foldseek 3Di:
DDDFDDDDPDGDDDDPVVVVPPPDDPPDPPPPPCPVPPFDQDPPPSPWTFDDWDDDPPVCCVPVVVFQWTWTATPVVRDIDIDHDDPD

Mean predicted aligned error: 16.77 Å

Solvent-accessible surface area (backbone atoms only — not comparable to full-atom values): 6147 Å² total; per-residue (Å²): 140,84,87,87,83,90,64,90,92,62,95,77,94,76,63,81,76,65,67,73,71,73,80,71,84,86,73,83,74,69,82,79,77,69,69,78,70,80,77,39,66,29,90,85,74,69,79,31,51,36,78,50,76,47,84,72,54,70,68,55,44,68,78,47,54,90,49,65,69,43,38,28,38,19,84,76,74,73,49,72,49,78,46,74,62,75,84,126

Secondary structure (DSSP, 8-state):
-------TT------GGGGGGG-----------------EEPTTTSSSEE-EEEPPPHHHHHHSTTS-EEEEE-TTT--EEEEE----

=== Feature glossary ===
Key to the feature types in this record:

Secondary structure (8-state, DSSP). Secondary structure is the local, repeating backbone conformation. DSSP classifies it into eight states by reading the hydrogen-bond network: three helix types (H, G, I), two β types (E, B), two non-regular types (T, S), and unstructured coil (-).

Backbone torsions (φ/ψ). Backbone dihedral angles. Every residue except chain termini has a φ (preceding-C → N → Cα → C) and a ψ (N → Cα → C → next-N). They are reported in degrees following the IUPAC sign convention. Secondary structure is essentially a statement about which (φ, ψ) basin each residue occupies.

Predicted aligned error. Predicted Aligned Error (PAE) is an AlphaFold confidence matrix: entry (i, j) is the expected error in the position of residue j, in ångströms, when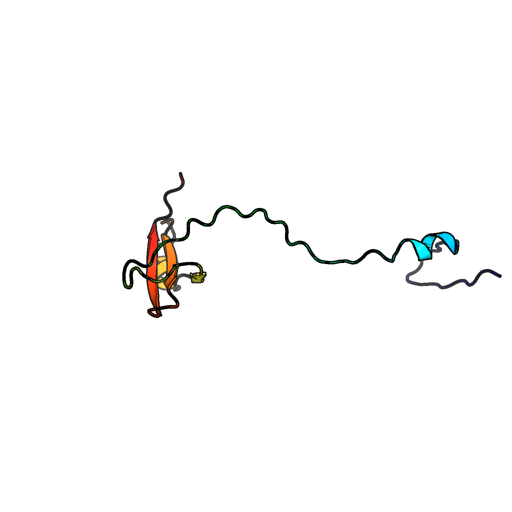 the prediction is superimposed on the true structure at residue i. Low PAE within a block of residues means that block is internally rigid and well-predicted; high PAE between two blocks means their relative placement is uncertain even if each block individually is confident.

B-factor. B-factor (Debye–Waller factor) reflects atomic displacement in the crystal lattice. It is an experimental observable (units Å²), not a prediction; low values mean the atom is pinned down, high values mean it moves or is heterogeneous across the crystal.

Secondary structure (3-state, P-SEA). Three-state secondary structure (P-SEA) collapses the eight DSSP classes into helix (a), strand (b), and coil (c). P-SEA assigns these from Cα geometry alone — distances and angles — without requiring backbone oxygens, so it works on any Cα trace.

Sequence. Primary structure: the covalent order of the twenty standard amino acids along the backbone. Two proteins with the same sequence will (almost always) fold to the same structure; two with 30% identity often share a fold but not the details.

pLDDT. pLDDT is the predicted lDDT-Cα score: AlphaFold's confidence that the local environment of each residue (all inter-atomic distances within 15 Å) is correctly placed. It is a per-residue number between 0 and 100, with higher meaning more reliable.

InterPro / GO / CATH / organism. Functional annotations link the protein to curated databases. InterPro entries identify conserved domains and families by matching the sequence against member-database signatures (Pfam, PROSITE, CDD, …). Gene Ontology (GO) terms describe molecular function, biological process, and cellular component in a controlled vocabulary. CATH places the structure in a hierarchical fold classification (Class/Architecture/Topology/Homologous-superfamily). The organism is the source species.

Contact-map, Ramachandran, and PAE plots. Three diagnostic plots accompany the record. The Cα contact map visualizes the tertiary structure as a 2D adjacency matrix (8 Å cutoff, sequence-local contacts suppressed). The Ramachandran plot shows the distribution of backbone (φ, ψ) torsions, with points in the α and β basins reflecting secondary structure content. The PAE plot shows AlphaFold's inter-residue confidence as a color matrix.

mmCIF coordinates. The mmCIF table is the protein's shape written out atom by atom. For each backbone N, Cα, C, and carbonyl O, it records an (x, y, z) coordinate triple in Å plus the residue type, chain letter, and residue number.

Radius of gyration, Cα contacts, bounding box. Three whole-structure scalars: the radius of gyration (RMS distance of Cα from centroid, in Å), the count of Cα–Cα contacts (pairs closer than 8 Å and separated by more than four residues in sequence — i.e. tertiary, not local, contacts), and the bounding-box dimensions. Together they distinguish compact globular folds from extended fibres or disordered chains.

Foldseek 3Di. The Foldseek 3Di string encodes local tertiary geometry as a 20-letter alphabet — one character per residue — derived from the relative positions of nearby Cα atoms. Unlike the amino-acid sequence, 3Di is a direct function of the 3D structure, so two proteins with the same fold have similar 3Di strings even at low sequence identity.

Rendered structure images. Six rendered views show the 3D structure from the faces of a cube — i.e. along ±x, ±y, ±z. Rendering representation is drawn randomly per protein from cartoon (secondary-structure ribbons), sticks (backbone bonds), or molecular surface; coloring is either N→C rainbow (blue at the N-terminus through red at the C-terminus) or one color per chain.

Nearest PDB structures. The Foldseek neighbor list gives the closest experimentally determined structures in the PDB, ranked by structural alignment. TM-score near 1 means near-identical fold; near 0.3 means only rough topology match. This is how one finds what a novel AlphaFold prediction most resembles in the solved-structure universe.

Solvent-accessible surface area. SASA measures how much of the protein is reachable by solvent. It is computed by rolling a water-sized probe over the atomic surface and summing the exposed area (Å²). Per-residue SASA distinguishes core (buried, low SASA) from surface (exposed, high SASA) residues; total SASA is a whole-molecule size measure.